Protein AF-A0A0G1H097-F1 (afdb_monomer_lite)

Secondary structure (DSSP, 8-state):
---EEEEETTEEEEESS--SEEEEGGGTEEEETT-HHHHTS-GGGEEEESSHHHHHHTTPEEPTTT-THHHHHHHHHHHHHHHHT-

Sequence (86 aa):
MKRYKIWKRGKIVESRYPGLYAGIVTMGIFGTLTCKSGMRALKKNRIFFHFWRDAVLAGMRPCKLCKPEKLGREEKLLKQKLKTNG

Radius of gyration: 12.94 Å; chains: 1; bounding box: 32×31×36 Å

Foldseek 3Di:
DDWAQAQDPNDTDIDPDLAAKKDQQVVLEIAGPPDPVLVPHDPVRIHGYNAPVRSVVVVGDYDPPRPRVVVNVVVVVVVVVVVVVD

Structure (mmCIF, N/CA/C/O backbone):
data_AF-A0A0G1H097-F1
#
_entry.id   AF-A0A0G1H097-F1
#
loop_
_atom_site.group_PDB
_atom_site.id
_atom_site.type_symbol
_atom_site.label_atom_id
_atom_site.label_alt_id
_atom_site.label_comp_id
_atom_site.label_asym_id
_atom_site.label_entity_id
_atom_site.label_seq_id
_atom_site.pdbx_PDB_ins_code
_atom_site.Cartn_x
_atom_site.Cartn_y
_atom_site.Cartn_z
_atom_site.occupancy
_atom_site.B_iso_or_equiv
_atom_site.auth_seq_id
_atom_site.auth_comp_id
_atom_site.auth_asym_id
_atom_site.auth_atom_id
_atom_site.pdbx_PDB_model_num
ATOM 1 N N . MET A 1 1 ? -0.174 21.391 6.264 1.00 76.62 1 MET A N 1
ATOM 2 C CA . MET A 1 1 ? -0.229 20.000 6.782 1.00 76.62 1 MET A CA 1
ATOM 3 C C . MET A 1 1 ? -0.282 19.024 5.607 1.00 76.62 1 MET A C 1
ATOM 5 O O . MET A 1 1 ? -1.052 19.263 4.685 1.00 76.62 1 MET A O 1
ATOM 9 N N . LYS A 1 2 ? 0.551 17.975 5.579 1.00 86.94 2 LYS A N 1
ATOM 10 C CA . LYS A 1 2 ? 0.645 17.063 4.422 1.00 86.94 2 LYS A CA 1
ATOM 11 C C . LYS A 1 2 ? -0.599 16.171 4.316 1.00 86.94 2 LYS A C 1
ATOM 13 O O . LYS A 1 2 ? -0.991 15.560 5.307 1.00 86.94 2 LYS A O 1
ATOM 18 N N . ARG A 1 3 ? -1.187 16.083 3.120 1.00 93.62 3 ARG A N 1
ATOM 19 C CA . ARG A 1 3 ? -2.292 15.163 2.806 1.00 93.62 3 ARG A CA 1
ATOM 20 C C . ARG A 1 3 ? -1.789 13.974 1.993 1.00 93.62 3 ARG A C 1
ATOM 22 O O . ARG A 1 3 ? -0.890 14.110 1.165 1.00 93.62 3 ARG A O 1
ATOM 29 N N . TYR A 1 4 ? -2.375 12.812 2.244 1.00 93.56 4 TYR A N 1
ATOM 30 C CA . TYR A 1 4 ? -2.103 11.562 1.549 1.00 93.56 4 TYR A CA 1
ATOM 31 C C . TYR A 1 4 ? -3.358 11.104 0.820 1.00 93.56 4 TYR A C 1
ATOM 33 O O . TYR A 1 4 ? -4.444 11.107 1.397 1.00 93.56 4 TYR A O 1
ATOM 41 N N . LYS A 1 5 ? -3.190 10.664 -0.427 1.00 94.62 5 LYS A N 1
ATOM 42 C CA . LYS A 1 5 ? -4.204 9.895 -1.147 1.00 94.62 5 LYS A CA 1
ATOM 43 C C . LYS A 1 5 ? -4.022 8.433 -0.761 1.00 94.62 5 LYS A C 1
ATOM 45 O O . LYS A 1 5 ? -2.989 7.847 -1.084 1.00 94.62 5 LYS A O 1
ATOM 50 N N . ILE A 1 6 ? -4.979 7.879 -0.026 1.00 96.31 6 ILE A N 1
ATOM 51 C CA . ILE A 1 6 ? -4.934 6.495 0.452 1.00 96.31 6 ILE A CA 1
ATOM 52 C C . ILE A 1 6 ? -6.074 5.695 -0.166 1.00 96.31 6 ILE A C 1
ATOM 54 O O . ILE A 1 6 ? -7.188 6.192 -0.307 1.00 96.31 6 ILE A O 1
ATOM 58 N N . TRP A 1 7 ? -5.806 4.444 -0.508 1.00 95.50 7 TRP A N 1
ATOM 59 C CA . TRP A 1 7 ? -6.817 3.492 -0.928 1.00 95.50 7 TRP A CA 1
ATOM 60 C C . TRP A 1 7 ? -7.464 2.871 0.308 1.00 95.50 7 TRP A C 1
ATOM 62 O O . TRP A 1 7 ? -6.795 2.268 1.155 1.00 95.50 7 TRP A O 1
ATOM 72 N N . LYS A 1 8 ? -8.777 3.053 0.425 1.00 95.00 8 LYS A N 1
ATOM 73 C CA . LYS A 1 8 ? -9.584 2.598 1.554 1.00 95.00 8 LYS A CA 1
ATOM 74 C C . LYS A 1 8 ? -10.934 2.123 1.035 1.00 95.00 8 LYS A C 1
ATOM 76 O O . LYS A 1 8 ? -11.679 2.900 0.446 1.00 95.00 8 LYS A O 1
ATOM 81 N N . ARG A 1 9 ? -11.267 0.852 1.276 1.00 92.00 9 ARG A N 1
ATOM 82 C CA . ARG A 1 9 ? -12.549 0.232 0.893 1.00 92.00 9 ARG A CA 1
ATOM 83 C C . ARG A 1 9 ? -12.884 0.408 -0.600 1.00 92.00 9 ARG A C 1
ATOM 85 O O . ARG A 1 9 ? -14.018 0.718 -0.946 1.00 92.00 9 ARG A O 1
ATOM 92 N N . GLY A 1 10 ? -11.888 0.236 -1.471 1.00 90.75 10 GLY A N 1
ATOM 93 C CA . GLY A 1 10 ? -12.068 0.303 -2.929 1.00 90.75 10 GLY A CA 1
ATOM 94 C C . GLY A 1 10 ? -12.122 1.714 -3.521 1.00 90.75 10 GLY A C 1
ATOM 95 O O . GLY A 1 10 ? -12.408 1.856 -4.702 1.00 90.75 10 GLY A O 1
ATOM 96 N N . LYS A 1 11 ? -11.867 2.761 -2.727 1.00 94.00 11 LYS A N 1
ATOM 97 C CA . LYS A 1 11 ? -11.864 4.155 -3.191 1.00 94.00 11 LYS A CA 1
ATOM 98 C C . LYS A 1 11 ? -10.616 4.880 -2.700 1.00 94.00 11 LYS A C 1
ATOM 100 O O . LYS A 1 11 ? -10.071 4.547 -1.645 1.00 94.00 11 LYS A O 1
ATOM 105 N N . ILE A 1 12 ? -10.176 5.888 -3.448 1.00 94.44 12 ILE A N 1
ATOM 106 C CA . ILE A 1 12 ? -9.123 6.804 -3.001 1.00 94.44 12 ILE A CA 1
ATOM 107 C C . ILE A 1 12 ? -9.765 7.886 -2.133 1.00 94.44 12 ILE A C 1
ATOM 109 O O . ILE A 1 12 ? -10.711 8.542 -2.557 1.00 94.44 12 ILE A O 1
ATOM 113 N N . VAL A 1 13 ? -9.237 8.080 -0.927 1.00 95.75 13 VAL A N 1
ATOM 114 C CA . VAL A 1 13 ? -9.668 9.126 0.008 1.00 95.75 13 VAL A CA 1
ATOM 115 C C . VAL A 1 13 ? -8.479 9.977 0.441 1.00 95.75 13 VAL A C 1
ATOM 117 O O . VAL A 1 13 ? -7.342 9.498 0.490 1.00 95.75 13 VAL A O 1
ATOM 120 N N . GLU A 1 14 ? -8.732 11.240 0.776 1.00 96.25 14 GLU A N 1
ATOM 121 C CA . GLU A 1 14 ? -7.725 12.081 1.417 1.00 96.25 14 GLU A CA 1
ATOM 122 C C . GLU A 1 14 ? -7.603 11.755 2.905 1.00 96.25 14 GLU A C 1
ATOM 124 O O . GLU A 1 14 ? -8.586 11.507 3.602 1.00 96.25 14 GLU A O 1
ATOM 129 N N . SER A 1 15 ? -6.375 11.770 3.409 1.00 94.69 15 SER A N 1
ATOM 130 C CA . SER A 1 15 ? -6.077 11.478 4.804 1.00 94.69 15 SER A CA 1
ATOM 131 C C . SER A 1 15 ? -4.890 12.294 5.295 1.00 94.69 15 SER A C 1
ATOM 133 O O . SER A 1 15 ? -3.962 12.609 4.548 1.00 94.69 15 SER A O 1
ATOM 135 N N . ARG A 1 16 ? -4.893 12.598 6.593 1.00 95.44 16 ARG A N 1
ATOM 136 C CA . ARG A 1 16 ? -3.755 13.206 7.302 1.00 95.44 16 ARG A CA 1
ATOM 137 C C . ARG A 1 16 ? -2.607 12.212 7.517 1.00 95.44 16 ARG A C 1
ATOM 139 O O . ARG A 1 16 ? -1.475 12.619 7.752 1.00 95.44 16 ARG A O 1
ATOM 146 N N . TYR A 1 17 ? -2.893 10.917 7.383 1.00 93.94 17 TYR A N 1
ATOM 147 C CA . TYR A 1 17 ? -1.944 9.822 7.557 1.00 93.94 17 TYR A CA 1
ATOM 148 C C . TYR A 1 17 ? -1.877 8.948 6.299 1.00 93.94 17 TYR A C 1
ATOM 150 O O . TYR A 1 17 ? -2.912 8.727 5.664 1.00 93.94 17 TYR A O 1
ATOM 158 N N . PRO A 1 18 ? -0.707 8.377 5.972 1.00 93.62 18 PRO A N 1
ATOM 159 C CA . PRO A 1 18 ? -0.549 7.462 4.842 1.00 93.62 18 PRO A CA 1
ATOM 160 C C . PRO A 1 18 ? -1.244 6.103 5.045 1.00 93.62 18 PRO A C 1
ATOM 162 O O . PRO A 1 18 ? -1.277 5.299 4.128 1.00 93.62 18 PRO A O 1
ATOM 165 N N . GLY A 1 19 ? -1.803 5.813 6.221 1.00 93.88 19 GLY A N 1
ATOM 166 C CA . GLY A 1 19 ? -2.281 4.468 6.553 1.00 93.88 19 GLY A CA 1
ATOM 167 C C . GLY A 1 19 ? -1.155 3.595 7.103 1.00 93.88 19 GLY A C 1
ATOM 168 O O . GLY A 1 19 ? -0.194 4.124 7.656 1.00 93.88 19 GLY A O 1
ATOM 169 N N . LEU A 1 20 ? -1.295 2.274 6.993 1.00 95.56 20 LEU A N 1
ATOM 170 C CA . LEU A 1 20 ? -0.357 1.309 7.585 1.00 95.56 20 LEU A CA 1
ATOM 171 C C . LEU A 1 20 ? 0.579 0.659 6.561 1.00 95.56 20 LEU A C 1
ATOM 173 O O . LEU A 1 20 ? 1.661 0.194 6.924 1.00 95.56 20 LEU A O 1
ATOM 177 N N . TYR A 1 21 ? 0.195 0.647 5.282 1.00 97.25 21 TYR A N 1
ATOM 178 C CA . TYR A 1 21 ? 0.959 -0.021 4.229 1.00 97.25 21 TYR A CA 1
ATOM 179 C C . TYR A 1 21 ? 1.172 0.888 3.025 1.00 97.25 21 TYR A C 1
ATOM 181 O O . TYR A 1 21 ? 0.397 1.809 2.762 1.00 97.25 21 TYR A O 1
ATOM 189 N N . ALA A 1 22 ? 2.218 0.587 2.262 1.00 97.75 22 ALA A N 1
ATOM 190 C CA . ALA A 1 22 ? 2.478 1.197 0.967 1.00 97.75 22 ALA A CA 1
ATOM 191 C C . ALA A 1 22 ? 2.717 0.113 -0.086 1.00 97.75 22 ALA A C 1
ATOM 193 O O . ALA A 1 22 ? 3.305 -0.929 0.203 1.00 97.75 22 ALA A O 1
ATOM 194 N N . GLY A 1 23 ? 2.269 0.368 -1.310 1.00 97.31 23 GLY A N 1
ATOM 195 C CA . GLY A 1 23 ? 2.449 -0.503 -2.461 1.00 97.31 23 GLY A CA 1
ATOM 196 C C . GLY A 1 23 ? 3.233 0.149 -3.585 1.00 97.31 23 GLY A C 1
ATOM 197 O O . GLY A 1 23 ? 3.252 1.370 -3.711 1.00 97.31 23 GLY A O 1
ATOM 198 N N . ILE A 1 24 ? 3.868 -0.686 -4.403 1.00 97.69 24 ILE A N 1
ATOM 199 C CA . ILE A 1 24 ? 4.490 -0.319 -5.672 1.00 97.69 24 ILE A CA 1
ATOM 200 C C . ILE A 1 24 ? 3.601 -0.866 -6.789 1.00 97.69 24 ILE A C 1
ATOM 202 O O . ILE A 1 24 ? 3.592 -2.075 -7.031 1.00 97.69 24 ILE A O 1
ATOM 206 N N . VAL A 1 25 ? 2.854 0.013 -7.460 1.00 96.00 25 VAL A N 1
ATOM 207 C CA . VAL A 1 25 ? 1.832 -0.365 -8.453 1.00 96.00 25 VAL A CA 1
ATOM 208 C C . VAL A 1 25 ? 2.440 -1.184 -9.591 1.00 96.00 25 VAL A C 1
ATOM 210 O O . VAL A 1 25 ? 1.925 -2.243 -9.924 1.00 96.00 25 VAL A O 1
ATOM 213 N N . THR A 1 26 ? 3.601 -0.772 -10.106 1.00 96.75 26 THR A N 1
ATOM 214 C CA . THR A 1 26 ? 4.282 -1.455 -11.221 1.00 96.75 26 THR A CA 1
ATOM 215 C C . THR A 1 26 ? 4.756 -2.870 -10.894 1.00 96.75 26 THR A C 1
ATOM 217 O O . THR A 1 26 ? 4.997 -3.649 -11.804 1.00 96.75 26 THR A O 1
ATOM 220 N N . MET A 1 27 ? 4.924 -3.211 -9.612 1.00 96.31 27 MET A N 1
ATOM 221 C CA . MET A 1 27 ? 5.338 -4.554 -9.186 1.00 96.31 27 MET A CA 1
ATOM 222 C C . MET A 1 27 ? 4.175 -5.387 -8.635 1.00 96.31 27 MET A C 1
ATOM 224 O O . MET A 1 27 ? 4.353 -6.578 -8.375 1.00 96.31 27 MET A O 1
ATOM 228 N N . GLY A 1 28 ? 3.023 -4.761 -8.372 1.00 97.38 28 GLY A N 1
ATOM 229 C CA . GLY A 1 28 ? 1.905 -5.389 -7.669 1.00 97.38 28 GLY A CA 1
ATOM 230 C C . GLY A 1 28 ? 2.252 -5.836 -6.243 1.00 97.38 28 GLY A C 1
ATOM 231 O O . GLY A 1 28 ? 1.661 -6.790 -5.750 1.00 97.38 28 GLY A O 1
ATOM 232 N N . ILE A 1 29 ? 3.229 -5.200 -5.580 1.00 97.94 29 ILE A N 1
ATOM 233 C CA . ILE A 1 29 ? 3.711 -5.590 -4.240 1.00 97.94 29 ILE A CA 1
ATOM 234 C C . ILE A 1 29 ? 3.385 -4.512 -3.209 1.00 97.94 29 ILE A C 1
ATOM 236 O O . ILE A 1 29 ? 3.663 -3.339 -3.454 1.00 97.94 29 ILE A O 1
ATOM 240 N N . PHE A 1 30 ? 2.897 -4.902 -2.030 1.00 98.19 30 PHE A N 1
ATOM 241 C CA . PHE A 1 30 ? 2.753 -4.011 -0.875 1.00 98.19 30 PHE A CA 1
ATOM 242 C C . PHE A 1 30 ? 3.583 -4.454 0.332 1.00 98.19 30 PHE A C 1
ATOM 244 O O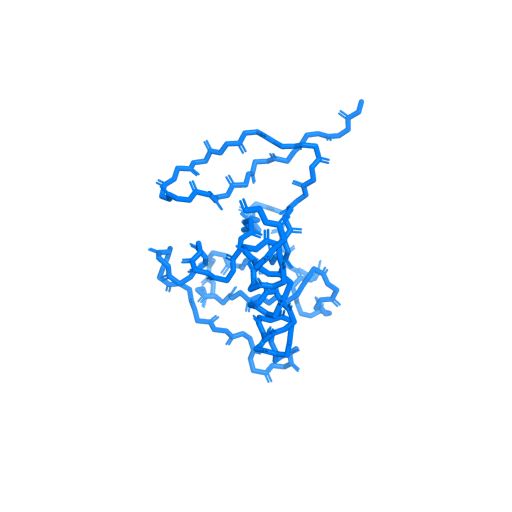 . PHE A 1 30 ? 3.949 -5.618 0.474 1.00 98.19 30 PHE A O 1
ATOM 251 N N . GLY A 1 31 ? 3.915 -3.510 1.205 1.00 97.44 31 GLY A N 1
ATOM 252 C CA . GLY A 1 31 ? 4.750 -3.730 2.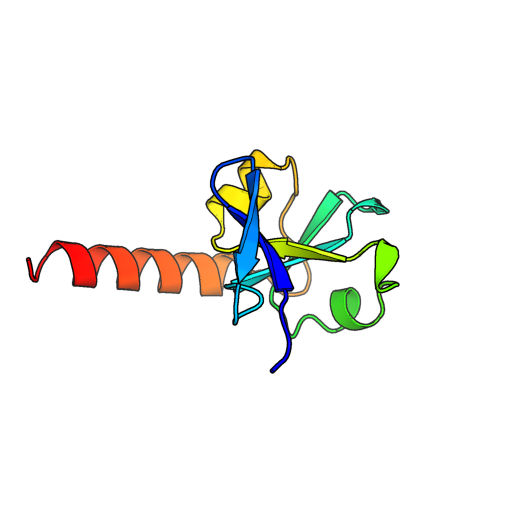379 1.00 97.44 31 GLY A CA 1
ATOM 253 C C . GLY A 1 31 ? 4.542 -2.670 3.454 1.00 97.44 31 GLY A C 1
ATOM 254 O O . GLY A 1 31 ? 3.651 -1.824 3.356 1.00 97.44 31 GLY A O 1
ATOM 255 N N . THR A 1 32 ? 5.380 -2.713 4.487 1.00 96.81 32 THR A N 1
ATOM 256 C CA . THR A 1 32 ? 5.391 -1.689 5.538 1.00 96.81 32 THR A CA 1
ATOM 257 C C . THR A 1 32 ? 5.893 -0.349 4.995 1.00 96.81 32 THR A C 1
ATOM 259 O O . THR A 1 32 ? 6.650 -0.297 4.019 1.00 96.81 32 THR A O 1
ATOM 262 N N . LEU A 1 33 ? 5.526 0.751 5.659 1.00 96.00 33 LEU A N 1
ATOM 263 C CA . LEU A 1 33 ? 5.988 2.099 5.292 1.00 96.00 33 LEU A CA 1
ATOM 264 C C . LEU A 1 33 ? 7.516 2.268 5.385 1.00 96.00 33 LEU A C 1
ATOM 266 O O . LEU A 1 33 ? 8.081 3.141 4.732 1.00 96.00 33 LEU A O 1
ATOM 270 N N . THR A 1 34 ? 8.179 1.417 6.170 1.00 95.69 34 THR A N 1
ATOM 271 C CA . THR A 1 34 ? 9.630 1.418 6.411 1.00 95.69 34 THR A CA 1
ATOM 272 C C . THR A 1 34 ? 10.390 0.418 5.533 1.00 95.69 34 THR A C 1
ATOM 274 O O . THR A 1 34 ? 11.595 0.228 5.697 1.00 95.69 34 THR A O 1
ATOM 277 N N . CYS A 1 35 ? 9.721 -0.239 4.579 1.00 95.69 35 CYS A N 1
ATOM 278 C CA . CYS A 1 35 ? 10.368 -1.205 3.699 1.00 95.69 35 CYS A CA 1
ATOM 279 C C . CYS A 1 35 ? 11.440 -0.533 2.823 1.00 95.69 35 CYS A C 1
ATOM 281 O O . CYS A 1 35 ? 11.119 0.264 1.940 1.00 95.69 35 CYS A O 1
ATOM 283 N N . LYS A 1 36 ? 12.715 -0.918 2.994 1.00 95.12 36 LYS A N 1
ATOM 284 C CA . LYS A 1 36 ? 13.854 -0.375 2.223 1.00 95.12 36 LYS A CA 1
ATOM 285 C C . LYS A 1 36 ? 13.653 -0.467 0.705 1.00 95.12 36 LYS A C 1
ATOM 287 O O . LYS A 1 36 ? 13.966 0.474 -0.019 1.00 95.12 36 LYS A O 1
ATOM 292 N N . SER A 1 37 ? 13.089 -1.572 0.209 1.00 92.31 37 SER A N 1
ATOM 293 C CA . SER A 1 37 ? 12.779 -1.713 -1.222 1.00 92.31 37 SER A CA 1
ATOM 294 C C . SER A 1 37 ? 11.673 -0.754 -1.670 1.00 92.31 37 SER A C 1
ATOM 296 O O . SER A 1 37 ? 11.780 -0.152 -2.732 1.00 92.31 37 SER A O 1
ATOM 298 N N . GLY A 1 38 ? 10.639 -0.568 -0.843 1.00 94.25 38 GLY A N 1
ATOM 299 C CA . GLY A 1 38 ? 9.530 0.346 -1.127 1.00 94.25 38 GLY A CA 1
ATOM 300 C C . GLY A 1 38 ? 9.936 1.818 -1.098 1.00 94.25 38 GLY A C 1
ATOM 301 O O . GLY A 1 38 ? 9.467 2.611 -1.914 1.00 94.25 38 GLY A O 1
ATOM 302 N N . MET A 1 39 ? 10.858 2.191 -0.210 1.00 95.56 39 MET A N 1
ATOM 303 C CA . MET A 1 39 ? 11.348 3.568 -0.111 1.00 95.56 39 MET A CA 1
ATOM 304 C C . MET A 1 39 ? 12.104 4.021 -1.367 1.00 95.56 39 MET A C 1
ATOM 306 O O . MET A 1 39 ? 11.998 5.192 -1.730 1.00 95.56 39 MET A O 1
ATOM 310 N N . ARG A 1 40 ? 12.776 3.093 -2.063 1.00 95.62 40 ARG A N 1
ATOM 311 C CA . ARG A 1 40 ? 13.463 3.341 -3.343 1.00 95.62 40 ARG A CA 1
ATOM 312 C C . ARG A 1 40 ? 12.516 3.464 -4.542 1.00 95.62 40 ARG A C 1
ATOM 314 O O . ARG A 1 40 ? 12.939 3.920 -5.598 1.00 95.62 40 ARG A O 1
ATOM 321 N N . ALA A 1 41 ? 11.250 3.068 -4.405 1.00 95.25 41 ALA A N 1
ATOM 322 C CA . ALA A 1 41 ? 10.287 3.178 -5.493 1.00 95.25 41 ALA A CA 1
ATOM 323 C C . ALA A 1 41 ? 9.967 4.646 -5.815 1.00 95.25 41 ALA A C 1
ATOM 325 O O . ALA A 1 41 ? 9.794 5.476 -4.915 1.00 95.25 41 ALA A O 1
ATOM 326 N N . LEU A 1 42 ? 9.817 4.945 -7.108 1.00 96.31 42 LEU A N 1
ATOM 327 C CA . LEU A 1 42 ? 9.399 6.263 -7.580 1.00 96.31 42 LEU A CA 1
ATOM 328 C C . LEU A 1 42 ? 8.065 6.664 -6.945 1.00 96.31 42 LEU A C 1
ATOM 330 O O . LEU A 1 42 ? 7.130 5.866 -6.892 1.00 96.31 42 LEU A O 1
ATOM 334 N N . LYS A 1 43 ? 7.950 7.931 -6.527 1.00 93.88 43 LYS A N 1
ATOM 335 C CA . 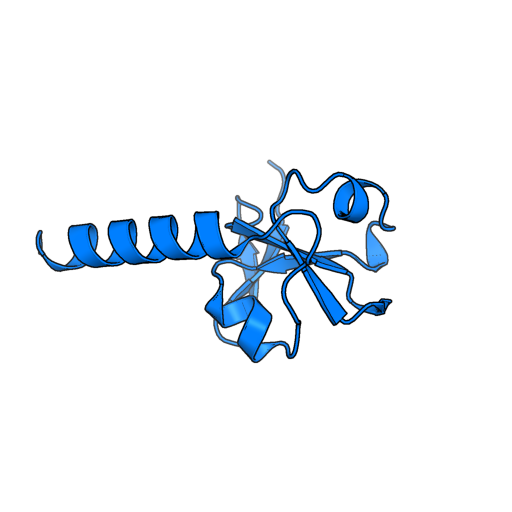LYS A 1 43 ? 6.741 8.467 -5.876 1.00 93.88 43 LYS A CA 1
ATOM 336 C C . LYS A 1 43 ? 5.466 8.205 -6.689 1.00 93.88 43 LYS A C 1
ATOM 338 O O . LYS A 1 43 ? 4.464 7.837 -6.093 1.00 93.88 43 LYS A O 1
ATOM 343 N N . LYS A 1 44 ? 5.529 8.327 -8.022 1.00 95.19 44 LYS A N 1
ATOM 344 C CA . LYS A 1 44 ? 4.397 8.075 -8.936 1.00 95.19 44 LYS A CA 1
ATOM 345 C C . LYS A 1 44 ? 3.895 6.626 -8.935 1.00 95.19 44 LYS A C 1
ATOM 347 O O . LYS A 1 44 ? 2.734 6.389 -9.227 1.00 95.19 44 LYS A O 1
ATOM 352 N N . ASN A 1 45 ? 4.752 5.676 -8.564 1.00 95.94 45 ASN A N 1
ATOM 353 C CA . ASN A 1 45 ? 4.406 4.257 -8.488 1.00 95.94 45 ASN A CA 1
ATOM 354 C C . ASN A 1 45 ? 3.986 3.848 -7.073 1.00 95.94 45 ASN A C 1
ATOM 356 O O . ASN A 1 45 ? 3.679 2.677 -6.859 1.00 95.94 45 ASN A O 1
ATOM 360 N N . ARG A 1 46 ? 4.015 4.769 -6.098 1.00 95.69 46 ARG A N 1
ATOM 361 C CA . ARG A 1 46 ? 3.636 4.476 -4.719 1.00 95.69 46 ARG A CA 1
ATOM 362 C C . ARG A 1 46 ? 2.160 4.741 -4.487 1.00 95.69 46 ARG A C 1
ATOM 364 O O . ARG A 1 46 ? 1.666 5.833 -4.744 1.00 95.69 46 ARG A O 1
ATOM 371 N N . ILE A 1 47 ? 1.499 3.752 -3.909 1.00 96.12 47 ILE A N 1
ATOM 372 C CA . ILE A 1 47 ? 0.130 3.830 -3.411 1.00 96.12 47 ILE A CA 1
ATOM 373 C C . ILE A 1 47 ? 0.136 3.553 -1.910 1.00 96.12 47 ILE A C 1
ATOM 375 O O . ILE A 1 47 ? 0.989 2.826 -1.408 1.00 96.12 47 ILE A O 1
ATOM 379 N N . PHE A 1 48 ? -0.790 4.157 -1.181 1.00 97.56 48 PHE A N 1
ATOM 380 C CA . PHE A 1 48 ? -0.897 4.033 0.266 1.00 97.56 48 PHE A CA 1
ATOM 381 C C . PHE A 1 48 ? -2.192 3.314 0.632 1.00 97.56 48 PHE A C 1
ATOM 383 O O . PHE A 1 48 ? -3.224 3.587 0.025 1.00 97.56 48 PHE A O 1
ATOM 390 N N . PHE A 1 49 ? -2.156 2.428 1.625 1.00 97.19 49 PHE A N 1
ATOM 391 C CA . PHE A 1 49 ? -3.311 1.639 2.054 1.00 97.19 49 PHE A CA 1
ATOM 392 C C . PHE A 1 49 ? -3.599 1.854 3.526 1.00 97.19 49 PHE A C 1
ATOM 394 O O . PHE A 1 49 ? -2.698 1.818 4.371 1.00 97.19 49 PHE A O 1
ATOM 401 N N . HIS A 1 50 ? -4.881 2.028 3.837 1.00 94.25 50 HIS A N 1
ATOM 402 C CA . HIS A 1 50 ? -5.310 2.191 5.216 1.00 94.25 50 HIS A CA 1
ATOM 403 C C . HIS A 1 50 ? -5.061 0.907 6.019 1.00 94.25 50 HIS A C 1
ATOM 405 O O . HIS A 1 50 ? -4.426 0.968 7.069 1.00 94.25 50 HIS A O 1
ATOM 411 N N . PHE A 1 51 ? -5.478 -0.242 5.484 1.00 93.44 51 PHE A N 1
ATOM 412 C CA . PHE A 1 51 ? -5.349 -1.551 6.121 1.00 93.44 51 PHE A CA 1
ATOM 413 C C . PHE A 1 51 ? -4.892 -2.645 5.157 1.00 93.44 51 PHE A C 1
ATOM 415 O O . PHE A 1 51 ? -4.974 -2.490 3.938 1.00 93.44 51 PHE A O 1
ATOM 422 N N . TRP A 1 52 ? -4.490 -3.794 5.710 1.00 94.69 52 TRP A N 1
ATOM 423 C CA . TRP A 1 52 ? -4.068 -4.968 4.937 1.00 94.69 52 TRP A CA 1
A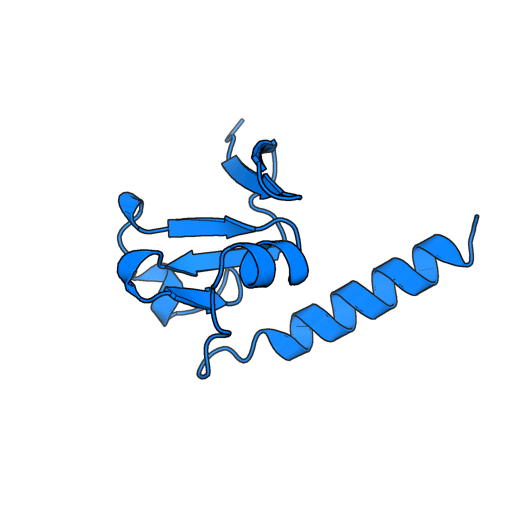TOM 424 C C . TRP A 1 52 ? -5.072 -5.341 3.839 1.00 94.69 52 TRP A C 1
ATOM 426 O O . TRP A 1 52 ? -4.718 -5.536 2.678 1.00 94.69 52 TRP A O 1
ATOM 436 N N . ARG A 1 53 ? -6.361 -5.395 4.202 1.00 93.75 53 ARG A N 1
ATOM 437 C CA . ARG A 1 53 ? -7.441 -5.773 3.282 1.00 93.75 53 ARG A CA 1
ATOM 438 C C . ARG A 1 53 ? -7.560 -4.818 2.096 1.00 93.75 53 ARG A C 1
ATOM 440 O O . ARG A 1 53 ? -7.934 -5.263 1.019 1.00 93.75 53 ARG A O 1
ATOM 447 N N . ASP A 1 54 ? -7.240 -3.538 2.273 1.00 95.50 54 ASP A N 1
ATOM 448 C CA . ASP A 1 54 ? -7.308 -2.564 1.184 1.00 95.50 54 ASP A CA 1
ATOM 449 C C . ASP A 1 54 ? -6.249 -2.852 0.111 1.00 95.50 54 ASP A C 1
ATOM 451 O O . ASP A 1 54 ? -6.550 -2.740 -1.074 1.00 95.50 54 ASP A O 1
ATOM 455 N N . ALA A 1 55 ? -5.050 -3.289 0.516 1.00 96.44 55 ALA A N 1
ATOM 456 C CA . ALA A 1 55 ? -3.988 -3.689 -0.408 1.00 96.44 55 ALA A CA 1
ATOM 457 C C . ALA A 1 55 ? -4.334 -4.982 -1.161 1.00 96.44 55 ALA A C 1
ATOM 459 O O . ALA A 1 55 ? -4.135 -5.070 -2.372 1.00 96.44 55 ALA A O 1
ATOM 460 N N . VAL A 1 56 ? -4.913 -5.962 -0.459 1.00 95.25 56 VAL A N 1
ATOM 461 C CA . VAL A 1 56 ? -5.353 -7.230 -1.066 1.00 95.25 56 VAL A CA 1
ATOM 462 C C . VAL A 1 56 ? -6.494 -7.007 -2.059 1.00 95.25 56 VAL A C 1
ATOM 464 O O . VAL A 1 56 ? -6.455 -7.546 -3.158 1.00 95.25 56 VAL A O 1
ATOM 467 N N . LEU A 1 57 ? -7.489 -6.180 -1.715 1.00 95.56 57 LEU A N 1
ATOM 468 C CA . LEU A 1 57 ? -8.584 -5.833 -2.632 1.00 95.56 57 LEU A CA 1
ATOM 469 C C . LEU A 1 57 ? -8.101 -5.069 -3.868 1.00 95.56 57 LEU A C 1
ATOM 471 O O . LEU A 1 57 ? -8.737 -5.147 -4.912 1.00 95.56 57 LEU A O 1
ATOM 475 N N . ALA A 1 58 ? -6.984 -4.349 -3.760 1.00 95.19 58 ALA A N 1
ATOM 476 C CA . ALA A 1 58 ? -6.323 -3.714 -4.895 1.00 95.19 58 ALA A CA 1
ATOM 477 C C . ALA A 1 58 ? -5.467 -4.695 -5.730 1.00 95.19 58 ALA A C 1
ATOM 479 O O . ALA A 1 58 ? -4.730 -4.258 -6.610 1.00 95.19 58 ALA A O 1
ATOM 480 N N . GLY A 1 59 ? -5.525 -6.005 -5.453 1.00 96.19 59 GLY A N 1
ATOM 481 C CA . GLY A 1 59 ? -4.804 -7.040 -6.200 1.00 96.19 59 GLY A CA 1
ATOM 482 C C . GLY A 1 59 ? -3.312 -7.134 -5.873 1.00 96.19 59 GLY A C 1
ATOM 483 O O . GLY A 1 59 ? -2.551 -7.725 -6.636 1.00 96.19 59 GLY A O 1
ATOM 484 N N . MET A 1 60 ? -2.859 -6.545 -4.762 1.00 97.50 60 MET A N 1
ATOM 485 C CA . MET A 1 60 ? -1.439 -6.514 -4.418 1.00 97.50 60 MET A CA 1
ATOM 486 C C . MET A 1 60 ? -1.034 -7.687 -3.528 1.00 97.50 60 MET A C 1
ATOM 488 O O . MET A 1 60 ? -1.717 -8.034 -2.564 1.00 97.50 60 MET A O 1
ATOM 492 N N . ARG A 1 61 ? 0.146 -8.251 -3.797 1.00 97.75 61 ARG A N 1
ATOM 493 C CA . ARG A 1 61 ? 0.745 -9.328 -2.996 1.00 97.75 61 ARG A CA 1
ATOM 494 C C . ARG A 1 61 ? 1.711 -8.781 -1.938 1.00 97.75 61 ARG A C 1
ATOM 496 O O . ARG A 1 61 ? 2.352 -7.751 -2.169 1.00 97.75 61 ARG A O 1
ATOM 503 N N . PRO A 1 62 ? 1.872 -9.454 -0.791 1.00 97.69 62 PRO A N 1
ATOM 504 C CA . PRO A 1 62 ? 2.760 -8.973 0.253 1.00 97.69 62 PRO A CA 1
ATOM 505 C C . PRO A 1 62 ? 4.237 -9.101 -0.135 1.00 97.69 62 PRO A C 1
ATOM 507 O O . PRO A 1 62 ? 4.677 -10.019 -0.834 1.00 97.69 62 PRO A O 1
ATOM 510 N N . CYS A 1 63 ? 5.030 -8.145 0.332 1.00 97.50 63 CYS A N 1
ATOM 511 C CA . CYS A 1 63 ? 6.465 -8.099 0.120 1.00 97.50 63 CYS A CA 1
ATOM 512 C C . CYS A 1 63 ? 7.166 -9.179 0.949 1.00 97.50 63 CYS A C 1
ATOM 514 O O . CYS A 1 63 ? 7.203 -9.111 2.177 1.00 97.50 63 CYS A O 1
ATOM 516 N N . LYS A 1 64 ? 7.837 -10.113 0.268 1.00 95.88 64 LYS A N 1
ATOM 517 C CA . LYS A 1 64 ? 8.585 -11.208 0.907 1.00 95.88 64 LYS A CA 1
ATOM 518 C C . LYS A 1 64 ? 9.766 -10.745 1.777 1.00 95.88 64 LYS A C 1
ATOM 520 O O . LYS A 1 64 ? 10.184 -11.485 2.661 1.00 95.88 64 LYS A O 1
ATOM 525 N N . LEU A 1 65 ? 10.295 -9.539 1.536 1.00 95.31 65 LEU A N 1
ATOM 526 C CA . LEU A 1 65 ? 11.433 -8.988 2.285 1.00 95.31 65 LEU A CA 1
ATOM 527 C C . LEU A 1 65 ? 11.005 -8.413 3.637 1.00 95.31 65 LEU A C 1
ATOM 529 O O . LEU A 1 65 ? 11.558 -8.784 4.665 1.00 95.31 65 LEU A O 1
ATOM 533 N N . CYS A 1 66 ? 10.022 -7.505 3.640 1.00 95.06 66 CYS A N 1
ATOM 534 C CA . CYS A 1 66 ? 9.578 -6.863 4.882 1.00 95.06 66 CYS A CA 1
ATOM 535 C C . CYS A 1 66 ? 8.529 -7.672 5.654 1.00 95.06 66 CYS A C 1
ATOM 537 O O . CYS A 1 66 ? 8.287 -7.350 6.812 1.00 95.06 66 CYS A O 1
ATOM 539 N N . LYS A 1 67 ? 7.941 -8.710 5.038 1.00 94.88 67 LYS A N 1
ATOM 540 C CA . LYS A 1 67 ? 6.966 -9.623 5.657 1.00 94.88 67 LYS A CA 1
ATOM 541 C C . LYS A 1 67 ? 5.875 -8.862 6.436 1.00 94.88 67 LYS A C 1
ATOM 543 O O . LYS A 1 67 ? 5.806 -8.952 7.670 1.00 94.88 67 LYS A O 1
ATOM 548 N N . PRO A 1 68 ? 5.051 -8.055 5.734 1.00 95.50 68 PRO A N 1
ATOM 549 C CA . PRO A 1 68 ? 4.079 -7.158 6.360 1.00 95.50 68 PRO A CA 1
ATOM 550 C C . PRO A 1 68 ? 2.985 -7.893 7.158 1.00 95.50 68 PRO A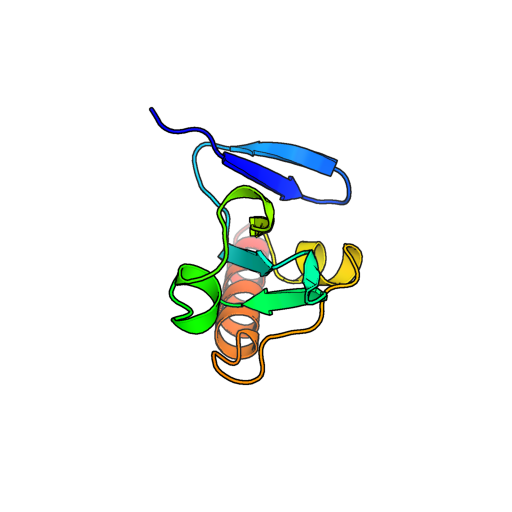 C 1
ATOM 552 O O . PRO A 1 68 ? 2.223 -7.251 7.875 1.00 95.50 68 PRO A O 1
ATOM 555 N N . GLU A 1 69 ? 2.901 -9.224 7.071 1.00 92.38 69 GLU A N 1
ATOM 556 C CA . GLU A 1 69 ? 1.951 -10.071 7.800 1.00 92.38 69 GLU A CA 1
ATOM 557 C C . GLU A 1 69 ? 2.088 -9.911 9.321 1.00 92.38 69 GLU A C 1
ATOM 559 O O . GLU A 1 69 ? 1.120 -10.101 10.056 1.00 92.38 69 GLU A O 1
ATOM 564 N N . LYS A 1 70 ? 3.288 -9.572 9.819 1.00 88.56 70 LYS A N 1
ATOM 565 C CA . LYS A 1 70 ? 3.503 -9.273 11.245 1.00 88.56 70 LYS A CA 1
ATOM 566 C C . LYS A 1 70 ? 2.664 -8.070 11.685 1.00 88.56 70 LYS A C 1
ATOM 568 O O . LYS A 1 70 ? 1.856 -8.213 12.597 1.00 88.56 70 LYS A O 1
ATOM 573 N N . LEU A 1 71 ? 2.762 -6.963 10.949 1.00 88.25 71 LEU A N 1
ATOM 574 C CA . LEU A 1 71 ? 1.960 -5.762 11.188 1.00 88.25 71 LEU A CA 1
ATOM 575 C C . LEU A 1 71 ? 0.462 -6.033 10.976 1.00 88.25 71 LEU A C 1
ATOM 577 O O . LEU A 1 71 ? -0.372 -5.547 11.733 1.00 88.25 71 LEU A O 1
ATOM 581 N N . GLY A 1 72 ? 0.110 -6.872 9.996 1.00 81.69 72 GLY A N 1
ATOM 582 C CA . GLY A 1 72 ? -1.278 -7.289 9.762 1.00 81.69 72 GLY A CA 1
ATOM 583 C C . GLY A 1 72 ? -1.895 -8.055 10.932 1.00 81.69 72 GLY A C 1
ATOM 584 O O . GLY A 1 72 ? -3.076 -7.875 11.237 1.00 81.69 72 GLY A O 1
ATOM 585 N N . ARG A 1 73 ? -1.104 -8.879 11.629 1.00 81.19 73 ARG A N 1
ATOM 586 C CA . ARG A 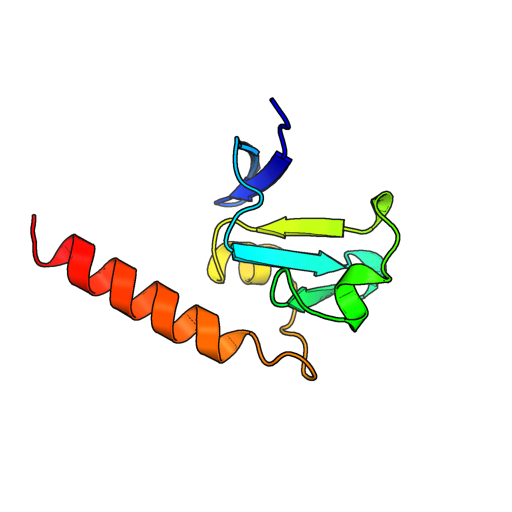1 73 ? -1.550 -9.561 12.852 1.00 81.19 73 ARG A CA 1
ATOM 587 C C . ARG A 1 73 ? -1.792 -8.570 13.987 1.00 81.19 73 ARG A C 1
ATOM 589 O O . ARG A 1 73 ? -2.840 -8.644 14.623 1.00 81.19 73 ARG A O 1
ATOM 596 N N . GLU A 1 74 ? -0.887 -7.619 14.192 1.00 83.88 74 GLU A N 1
ATOM 597 C CA . GLU A 1 74 ? -1.036 -6.559 15.200 1.00 83.88 74 GLU A CA 1
ATOM 598 C C . GLU A 1 74 ? -2.256 -5.670 14.914 1.00 83.88 74 GLU A C 1
ATOM 600 O O . GLU A 1 74 ? -3.055 -5.398 15.809 1.00 83.88 74 GLU A O 1
ATOM 605 N N . GLU A 1 75 ? -2.471 -5.301 13.649 1.00 84.12 75 GLU A N 1
ATOM 606 C CA . GLU A 1 75 ? -3.655 -4.567 13.194 1.00 84.12 75 GLU A CA 1
ATOM 607 C C . GLU A 1 75 ? -4.953 -5.320 13.532 1.00 84.12 75 GLU A C 1
ATOM 609 O O . GLU A 1 75 ? -5.925 -4.725 14.012 1.00 84.12 75 GLU A O 1
ATOM 614 N N . LYS A 1 76 ? -4.981 -6.638 13.293 1.00 81.12 76 LYS A N 1
ATOM 615 C CA . LYS A 1 76 ? -6.139 -7.487 13.598 1.00 81.12 76 LYS A CA 1
ATOM 616 C C . LYS A 1 76 ? -6.407 -7.545 15.103 1.00 81.12 76 LYS A C 1
ATOM 618 O O . LYS A 1 76 ? -7.561 -7.402 15.503 1.00 81.12 76 LYS A O 1
ATOM 623 N N . LEU A 1 77 ? -5.362 -7.701 15.917 1.00 81.88 77 LEU A N 1
ATOM 624 C CA . LEU A 1 77 ? -5.462 -7.707 17.380 1.00 81.88 77 LEU A CA 1
ATOM 625 C C . LEU A 1 77 ? -5.995 -6.370 17.912 1.00 81.88 77 LEU A C 1
ATOM 627 O O . LEU A 1 77 ? -6.897 -6.359 18.748 1.00 81.88 77 LEU A O 1
ATOM 631 N N . LEU A 1 78 ? -5.503 -5.242 17.389 1.00 78.62 78 LEU A N 1
ATOM 632 C CA . LEU A 1 78 ? -5.989 -3.912 17.764 1.00 78.62 78 LEU A CA 1
ATOM 633 C C . LEU A 1 78 ? -7.479 -3.745 17.436 1.00 78.62 78 LEU A C 1
ATOM 635 O O . LEU A 1 78 ? -8.253 -3.289 18.272 1.00 78.62 78 LEU A O 1
ATOM 639 N N . LYS A 1 79 ? -7.905 -4.168 16.240 1.00 79.56 79 LYS A N 1
ATOM 640 C CA . LYS A 1 79 ? -9.320 -4.125 15.838 1.00 79.56 79 LYS A CA 1
ATOM 641 C C . LYS A 1 79 ? -10.217 -5.003 16.702 1.00 79.56 79 LYS A C 1
ATOM 643 O O . LYS A 1 79 ? -11.370 -4.644 16.903 1.00 79.56 79 LYS A O 1
ATOM 648 N N . GLN A 1 80 ? -9.724 -6.148 17.168 1.00 80.50 80 GLN A N 1
ATOM 649 C CA . GLN A 1 80 ? -10.471 -7.017 18.076 1.00 80.50 80 GLN A CA 1
ATOM 650 C C . GLN A 1 80 ? -10.645 -6.347 19.438 1.00 80.50 80 GLN A C 1
ATOM 652 O O . GLN A 1 80 ? -11.777 -6.183 19.867 1.00 80.50 80 GLN A O 1
ATOM 657 N N . LYS A 1 81 ? -9.561 -5.838 20.040 1.00 80.38 81 LYS A N 1
ATOM 658 C CA . LYS A 1 81 ? -9.620 -5.103 21.316 1.00 80.38 81 LYS A CA 1
ATOM 659 C C . LYS A 1 81 ? -10.585 -3.914 21.269 1.00 80.38 81 LYS A C 1
ATOM 661 O O . LYS A 1 81 ? -11.375 -3.730 22.183 1.00 80.38 81 LYS A O 1
ATOM 666 N N . LEU A 1 82 ? -10.562 -3.138 20.184 1.00 78.12 82 LEU A N 1
ATOM 667 C CA . LEU A 1 82 ? -11.468 -1.996 20.006 1.00 78.12 82 LEU A CA 1
ATOM 668 C C . LEU A 1 82 ? -12.944 -2.400 19.872 1.00 78.12 82 LEU A C 1
ATOM 670 O O . LEU A 1 82 ? -13.809 -1.596 20.190 1.00 78.12 82 LEU A O 1
ATOM 674 N N . LYS A 1 83 ? -13.239 -3.613 19.389 1.00 75.38 83 LYS A N 1
ATOM 675 C CA . LYS A 1 83 ? -14.610 -4.136 19.277 1.00 75.38 83 LYS A CA 1
ATOM 676 C C . LYS A 1 83 ? -15.135 -4.755 20.569 1.00 75.38 83 LYS A C 1
ATOM 678 O O . LYS A 1 83 ? -16.337 -4.884 20.702 1.00 75.38 83 LYS A O 1
ATOM 683 N N . THR A 1 84 ? -14.255 -5.202 21.461 1.00 64.50 84 THR A N 1
ATOM 684 C CA . THR A 1 84 ? -14.639 -5.822 22.741 1.00 64.50 84 THR A CA 1
ATOM 685 C C . THR A 1 84 ? -14.910 -4.778 23.830 1.00 64.50 84 THR A C 1
ATOM 687 O O . THR A 1 84 ? -15.521 -5.099 24.839 1.00 64.50 84 THR A O 1
ATOM 690 N N . ASN A 1 85 ? -14.478 -3.531 23.618 1.00 57.72 85 ASN A N 1
ATOM 691 C CA . ASN A 1 85 ? -14.609 -2.428 24.574 1.00 57.72 85 ASN A CA 1
ATOM 692 C C . ASN A 1 85 ? -15.752 -1.447 24.235 1.00 57.72 85 ASN A C 1
ATOM 694 O O . ASN A 1 85 ? -15.730 -0.314 24.713 1.00 57.72 85 ASN A O 1
ATOM 698 N N . GLY A 1 86 ? -16.700 -1.834 23.380 1.00 48.81 86 GLY A N 1
ATOM 699 C CA . GLY A 1 86 ? -17.876 -1.038 23.017 1.00 48.81 86 GLY A CA 1
ATOM 700 C C . GLY A 1 86 ? -19.080 -1.933 22.810 1.00 48.81 86 GLY A C 1
ATOM 701 O O . GLY A 1 86 ? -20.198 -1.421 23.007 1.00 48.81 86 GLY A O 1
#

pLDDT: mean 91.59, std 8.82, range [48.81, 98.19]